Protein AF-A0A9E5PIP5-F1 (afdb_monomer_lite)

Structure (mmCIF, N/CA/C/O backbone):
data_AF-A0A9E5PIP5-F1
#
_entry.id   AF-A0A9E5PIP5-F1
#
loop_
_atom_site.group_PDB
_atom_site.id
_atom_site.type_symbol
_atom_site.label_atom_id
_atom_site.label_alt_id
_atom_site.label_comp_id
_atom_site.label_asym_id
_atom_site.label_entity_id
_atom_site.label_seq_id
_atom_site.pdbx_PDB_ins_code
_atom_site.Cartn_x
_atom_site.Cartn_y
_atom_site.Cartn_z
_atom_site.occupancy
_atom_site.B_iso_or_equiv
_atom_site.auth_seq_id
_atom_site.auth_comp_id
_atom_site.auth_asym_id
_atom_site.auth_atom_id
_atom_s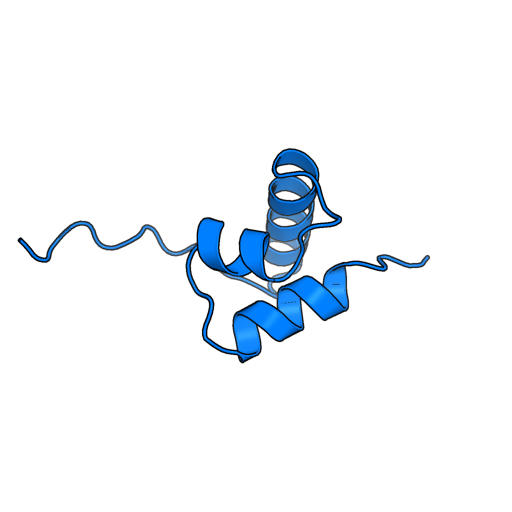ite.pdbx_PDB_model_num
ATOM 1 N N . MET A 1 1 ? 3.160 13.020 -12.740 1.00 54.25 1 MET A N 1
ATOM 2 C CA . MET A 1 1 ? 2.033 12.128 -13.104 1.00 54.25 1 MET A CA 1
ATOM 3 C C . MET A 1 1 ? 2.473 10.703 -13.481 1.00 54.25 1 MET A C 1
ATOM 5 O O . MET A 1 1 ? 1.864 10.079 -14.337 1.00 54.25 1 MET A O 1
ATOM 9 N N . THR A 1 2 ? 3.442 10.095 -12.786 1.00 54.66 2 THR A N 1
ATOM 10 C CA . THR A 1 2 ? 3.619 8.631 -12.861 1.00 54.66 2 THR A CA 1
ATOM 11 C C . THR A 1 2 ? 4.098 8.133 -11.508 1.00 54.66 2 THR A C 1
ATOM 13 O O . THR A 1 2 ? 5.296 8.068 -11.238 1.00 54.66 2 THR A O 1
ATOM 16 N N . ARG A 1 3 ? 3.159 7.810 -10.610 1.00 67.81 3 ARG A N 1
ATOM 17 C CA . ARG A 1 3 ? 3.486 7.073 -9.384 1.00 67.81 3 ARG A CA 1
ATOM 18 C C . ARG A 1 3 ? 3.824 5.633 -9.789 1.00 67.81 3 ARG A C 1
ATOM 20 O O . ARG A 1 3 ? 3.001 4.738 -9.656 1.00 67.81 3 ARG A O 1
ATOM 27 N N . ARG A 1 4 ? 5.034 5.416 -10.322 1.00 74.38 4 ARG A N 1
ATOM 28 C CA . ARG A 1 4 ? 5.505 4.139 -10.905 1.00 74.38 4 ARG A CA 1
ATOM 29 C C . ARG A 1 4 ? 5.386 2.953 -9.943 1.00 74.38 4 ARG A C 1
ATOM 31 O O . ARG A 1 4 ? 5.363 1.805 -10.366 1.00 74.38 4 ARG A O 1
ATOM 38 N N . TRP A 1 5 ? 5.287 3.251 -8.654 1.00 79.25 5 TRP A N 1
ATOM 39 C CA . TRP A 1 5 ? 5.244 2.266 -7.595 1.00 79.25 5 TRP A CA 1
ATOM 40 C C . TRP A 1 5 ? 3.866 1.977 -7.015 1.00 79.25 5 TRP A C 1
ATOM 42 O O . TRP A 1 5 ? 3.690 0.920 -6.426 1.00 79.25 5 TRP A O 1
ATOM 52 N N . THR A 1 6 ? 2.896 2.879 -7.173 1.00 80.81 6 THR A N 1
ATOM 53 C CA . THR A 1 6 ? 1.524 2.643 -6.704 1.00 80.81 6 THR A CA 1
ATOM 54 C C . THR A 1 6 ? 0.955 1.314 -7.211 1.00 80.81 6 THR A C 1
ATOM 56 O O . THR A 1 6 ? 0.507 0.537 -6.373 1.00 80.81 6 THR A O 1
ATOM 59 N N . PRO A 1 7 ? 1.037 0.967 -8.512 1.00 83.81 7 PRO A N 1
ATOM 60 C CA . PRO A 1 7 ? 0.530 -0.325 -8.975 1.00 83.81 7 PRO A CA 1
ATOM 61 C C . PRO A 1 7 ? 1.311 -1.520 -8.408 1.00 83.81 7 PRO A C 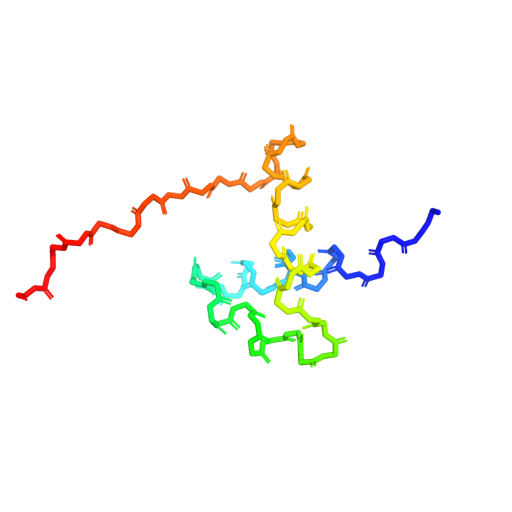1
ATOM 63 O O . PRO A 1 7 ? 0.726 -2.580 -8.225 1.00 83.81 7 PRO A O 1
ATOM 66 N N . LEU A 1 8 ? 2.601 -1.365 -8.082 1.00 85.00 8 LEU A N 1
ATOM 67 C CA . LEU A 1 8 ? 3.393 -2.436 -7.463 1.00 85.00 8 LEU A CA 1
ATOM 68 C C . LEU A 1 8 ? 2.976 -2.678 -6.009 1.00 85.00 8 LEU A C 1
ATOM 70 O O . LEU A 1 8 ? 2.793 -3.822 -5.613 1.00 85.00 8 LEU A O 1
ATOM 74 N N . VAL A 1 9 ? 2.770 -1.608 -5.236 1.00 83.62 9 VAL A N 1
ATOM 75 C CA . VAL A 1 9 ? 2.290 -1.702 -3.848 1.00 83.62 9 VAL A CA 1
ATOM 76 C C . VAL A 1 9 ? 0.898 -2.334 -3.806 1.00 83.62 9 VAL A C 1
ATOM 78 O O . VAL A 1 9 ? 0.665 -3.247 -3.021 1.00 83.62 9 VAL A O 1
ATOM 81 N N . VAL A 1 10 ? -0.008 -1.902 -4.687 1.00 84.50 10 VAL A N 1
ATOM 82 C CA . VAL A 1 10 ? -1.359 -2.475 -4.786 1.00 84.50 10 VAL A CA 1
ATOM 83 C C . VAL A 1 10 ? -1.308 -3.943 -5.218 1.00 84.50 10 VAL A C 1
ATOM 85 O O . VAL A 1 10 ? -2.041 -4.760 -4.669 1.00 84.50 10 VAL A O 1
ATOM 88 N N . ARG A 1 11 ? -0.419 -4.313 -6.148 1.00 86.31 11 ARG A N 1
ATOM 89 C CA . ARG A 1 11 ? -0.219 -5.713 -6.547 1.00 86.31 11 ARG A CA 1
ATOM 90 C C . ARG A 1 11 ? 0.232 -6.588 -5.377 1.00 86.31 11 ARG A C 1
ATOM 92 O O . ARG A 1 11 ? -0.298 -7.680 -5.228 1.00 86.31 11 ARG A O 1
ATOM 99 N N . GLU A 1 12 ? 1.173 -6.125 -4.558 1.00 86.75 12 GLU A N 1
ATOM 100 C CA . GLU A 1 12 ? 1.624 -6.876 -3.379 1.00 86.75 12 GLU A CA 1
ATOM 101 C C . GLU A 1 12 ? 0.503 -7.050 -2.353 1.00 86.75 12 GLU A C 1
ATOM 103 O O . GLU A 1 12 ? 0.294 -8.153 -1.852 1.00 86.75 12 GLU A O 1
ATOM 108 N N . LEU A 1 13 ? -0.278 -5.995 -2.109 1.00 84.50 13 LEU A N 1
ATOM 109 C CA . LEU A 1 13 ? -1.459 -6.068 -1.247 1.00 84.50 13 LEU A CA 1
ATOM 110 C C . LEU A 1 13 ? -2.485 -7.080 -1.778 1.00 84.50 13 LEU A C 1
ATOM 112 O O . LEU A 1 13 ? -2.981 -7.905 -1.016 1.00 84.50 13 LEU A O 1
ATOM 116 N N . MET A 1 14 ? -2.752 -7.076 -3.090 1.00 83.94 14 MET A N 1
ATOM 117 C CA . MET A 1 14 ? -3.627 -8.062 -3.739 1.00 83.94 14 MET A CA 1
ATOM 118 C C . MET A 1 14 ? -3.058 -9.487 -3.703 1.00 83.94 14 MET A C 1
ATOM 120 O O . MET A 1 14 ? -3.821 -10.447 -3.698 1.00 83.94 14 MET A O 1
ATOM 124 N N . CYS A 1 15 ? -1.734 -9.641 -3.652 1.00 84.69 15 CYS A N 1
ATOM 125 C CA . CYS A 1 15 ? -1.063 -10.935 -3.527 1.00 84.69 15 CYS A CA 1
ATOM 126 C C . CYS A 1 15 ? -1.157 -11.524 -2.103 1.00 84.69 15 CYS A C 1
ATOM 128 O O . CYS A 1 15 ? -0.737 -12.658 -1.886 1.00 84.69 15 CYS A O 1
ATOM 130 N N . GLY A 1 16 ? -1.706 -10.774 -1.139 1.00 81.50 16 GLY A N 1
ATOM 131 C CA . GLY A 1 16 ? -1.855 -11.188 0.259 1.00 81.50 16 GLY A CA 1
ATOM 132 C C . GLY A 1 16 ? -0.764 -10.657 1.194 1.00 81.50 16 GLY A C 1
ATOM 133 O O . GLY A 1 16 ? -0.784 -10.961 2.387 1.00 81.50 16 GLY A O 1
ATOM 134 N N . SER A 1 17 ? 0.167 -9.836 0.697 1.00 82.38 17 SER A N 1
ATOM 135 C CA . SER A 1 17 ? 1.191 -9.191 1.522 1.00 82.38 17 SER A CA 1
ATOM 136 C C . SER A 1 17 ? 0.552 -8.105 2.391 1.00 82.38 17 SER A C 1
ATOM 138 O O . SER A 1 17 ? 0.383 -6.966 1.968 1.00 82.38 17 SER A O 1
ATOM 140 N N . THR A 1 18 ? 0.196 -8.445 3.629 1.00 78.75 18 THR A N 1
ATOM 141 C CA . THR A 1 18 ? -0.421 -7.515 4.595 1.00 78.75 18 THR A CA 1
ATOM 142 C C . THR A 1 18 ? 0.602 -6.800 5.478 1.00 78.75 18 THR A C 1
ATOM 144 O O . THR A 1 18 ? 0.307 -5.766 6.079 1.00 78.75 18 THR A O 1
ATOM 147 N N . ARG A 1 19 ? 1.832 -7.326 5.561 1.00 84.75 19 ARG A N 1
ATOM 148 C CA . ARG A 1 19 ? 2.918 -6.758 6.367 1.00 84.75 19 ARG A CA 1
ATOM 149 C C . ARG A 1 19 ? 3.826 -5.865 5.532 1.00 84.75 19 ARG A C 1
ATOM 151 O O . ARG A 1 19 ? 4.175 -6.172 4.397 1.00 84.75 19 ARG A O 1
ATOM 158 N N . PHE A 1 20 ? 4.319 -4.796 6.158 1.00 85.25 20 PHE A N 1
ATOM 159 C CA . PHE A 1 20 ? 5.258 -3.858 5.534 1.00 85.25 20 PHE A CA 1
ATOM 160 C C . PHE A 1 20 ? 6.512 -4.546 4.972 1.00 85.25 20 PHE A C 1
ATOM 162 O O . PHE A 1 20 ? 7.002 -4.164 3.913 1.00 85.25 20 PHE A O 1
ATOM 169 N N . ASN A 1 21 ? 7.037 -5.559 5.670 1.00 83.62 21 ASN A N 1
ATOM 170 C CA . ASN A 1 21 ? 8.249 -6.263 5.246 1.00 83.62 21 ASN A CA 1
ATOM 171 C C . ASN A 1 21 ? 8.007 -7.125 3.993 1.00 83.62 21 ASN A C 1
ATOM 173 O O . ASN A 1 21 ? 8.833 -7.098 3.084 1.00 83.62 21 ASN A O 1
ATOM 177 N N . ASP A 1 22 ? 6.857 -7.803 3.908 1.00 86.69 22 ASP A N 1
ATOM 178 C CA . ASP A 1 22 ? 6.446 -8.565 2.721 1.00 86.69 22 ASP A CA 1
ATOM 179 C C . ASP A 1 22 ? 6.263 -7.654 1.509 1.00 86.69 22 ASP A C 1
ATOM 181 O O . ASP A 1 22 ? 6.885 -7.871 0.471 1.00 86.69 22 ASP A O 1
ATOM 185 N N . ILE A 1 23 ? 5.534 -6.544 1.677 1.00 86.56 23 ILE A N 1
ATOM 186 C CA . ILE A 1 23 ? 5.370 -5.547 0.610 1.00 86.56 23 ILE A CA 1
ATOM 187 C C . ILE A 1 23 ? 6.745 -5.024 0.167 1.00 86.56 23 ILE A C 1
ATOM 189 O O . ILE A 1 23 ? 7.031 -4.952 -1.026 1.00 86.56 23 ILE A O 1
ATOM 193 N N . ARG A 1 24 ? 7.647 -4.714 1.112 1.00 85.31 24 ARG A N 1
ATOM 194 C CA . ARG A 1 24 ? 9.008 -4.243 0.805 1.00 85.31 24 ARG A CA 1
ATOM 195 C C . ARG A 1 24 ? 9.830 -5.276 0.030 1.00 85.31 24 ARG A C 1
ATOM 197 O O . ARG A 1 24 ? 10.625 -4.882 -0.821 1.00 85.31 24 ARG A O 1
ATOM 204 N N . ARG A 1 25 ? 9.652 -6.574 0.298 1.00 85.38 25 ARG A N 1
ATOM 205 C CA . ARG A 1 25 ? 10.301 -7.655 -0.463 1.00 85.38 25 ARG A CA 1
ATOM 206 C C . ARG A 1 25 ? 9.813 -7.708 -1.911 1.00 85.38 25 ARG A C 1
ATOM 208 O O . ARG A 1 25 ? 10.633 -7.946 -2.792 1.00 85.38 25 ARG A O 1
ATOM 215 N N . GLY A 1 26 ? 8.534 -7.426 -2.159 1.00 83.25 26 GLY A N 1
ATOM 216 C CA . GLY A 1 26 ? 7.965 -7.326 -3.507 1.00 83.25 26 GLY A CA 1
ATOM 217 C C . GLY A 1 26 ? 8.392 -6.077 -4.291 1.00 83.25 26 GLY A C 1
ATOM 218 O O . GLY A 1 26 ? 8.391 -6.083 -5.523 1.00 83.25 26 GLY A O 1
ATOM 219 N N . VAL A 1 27 ? 8.830 -5.010 -3.604 1.00 85.38 27 VAL A N 1
ATOM 220 C CA . VAL A 1 27 ? 9.328 -3.765 -4.224 1.00 85.38 27 VAL A CA 1
ATOM 221 C C . VAL A 1 27 ? 10.789 -3.437 -3.867 1.00 85.38 27 VAL A C 1
ATOM 223 O O . VAL A 1 27 ? 11.074 -2.371 -3.322 1.00 85.38 27 VAL A O 1
ATOM 226 N N . PRO A 1 28 ? 11.773 -4.276 -4.245 1.00 78.50 28 PRO A N 1
ATOM 227 C CA . PRO A 1 28 ? 13.169 -4.126 -3.811 1.00 78.50 28 PRO A CA 1
ATOM 228 C C . PRO A 1 28 ? 13.855 -2.845 -4.314 1.00 78.50 28 PRO A C 1
ATOM 230 O O . PRO A 1 28 ? 14.851 -2.405 -3.750 1.00 78.50 28 PRO A O 1
ATOM 233 N N . ARG A 1 29 ? 13.328 -2.220 -5.372 1.00 82.00 29 ARG A N 1
ATOM 234 C CA . ARG A 1 29 ? 13.844 -0.953 -5.913 1.00 82.00 29 ARG A CA 1
ATOM 235 C C . ARG A 1 29 ? 13.307 0.290 -5.179 1.00 82.00 29 ARG A C 1
ATOM 237 O O . ARG A 1 29 ? 13.661 1.405 -5.552 1.00 82.00 29 ARG A O 1
ATOM 244 N N . MET A 1 30 ? 12.447 0.116 -4.173 1.00 83.25 30 MET A N 1
ATOM 245 C CA . MET A 1 30 ? 11.873 1.196 -3.374 1.00 83.25 30 MET A CA 1
ATOM 246 C C . MET A 1 30 ? 12.455 1.208 -1.955 1.00 83.25 30 MET A C 1
ATOM 248 O O . MET A 1 30 ? 12.386 0.220 -1.228 1.00 83.25 30 MET A O 1
ATOM 252 N N . SER A 1 31 ? 12.941 2.369 -1.515 1.00 86.56 31 SER A N 1
ATOM 253 C CA . SER A 1 31 ? 13.369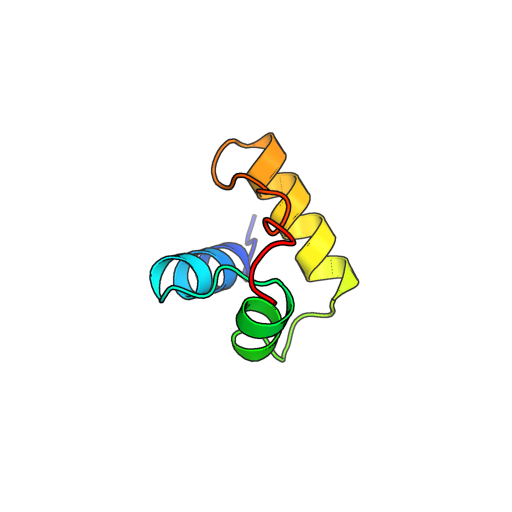 2.571 -0.126 1.00 86.56 31 SER A CA 1
ATOM 254 C C . SER A 1 31 ? 12.196 2.504 0.857 1.00 86.56 31 SER A C 1
ATOM 256 O O . SER A 1 31 ? 11.099 2.980 0.564 1.00 86.56 31 SER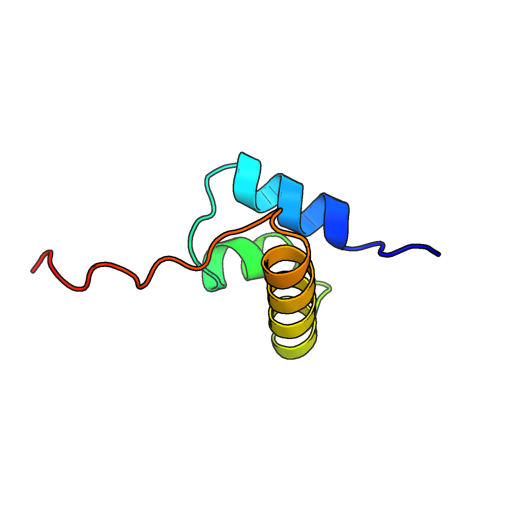 A O 1
ATOM 258 N N . ALA A 1 32 ? 12.448 2.011 2.073 1.00 86.44 32 ALA A N 1
ATOM 259 C CA . ALA A 1 32 ? 11.434 1.889 3.125 1.00 86.44 32 ALA A CA 1
ATOM 260 C C . ALA A 1 32 ? 10.696 3.211 3.417 1.00 86.44 32 ALA A C 1
ATOM 262 O O . ALA A 1 32 ? 9.476 3.216 3.529 1.00 86.44 32 ALA A O 1
ATOM 263 N N . SER A 1 33 ? 11.405 4.343 3.462 1.00 88.06 33 SER A N 1
ATOM 264 C CA . SER A 1 33 ? 10.786 5.658 3.692 1.00 88.06 33 SER A CA 1
ATOM 265 C C . SER A 1 33 ? 9.831 6.065 2.568 1.00 88.06 33 SER A C 1
ATOM 267 O O . SER A 1 33 ? 8.776 6.641 2.828 1.00 88.06 33 SER A O 1
ATOM 269 N N . LEU A 1 34 ? 10.169 5.726 1.318 1.00 87.31 34 LEU A N 1
ATOM 270 C CA . LEU A 1 34 ? 9.306 5.985 0.169 1.00 87.31 34 LEU A CA 1
ATOM 271 C C . LEU A 1 34 ? 8.066 5.089 0.215 1.00 87.31 34 LEU A C 1
ATOM 273 O O . LEU A 1 34 ? 6.972 5.571 -0.062 1.00 87.31 34 LEU A O 1
ATOM 277 N N . LEU A 1 35 ? 8.222 3.822 0.618 1.00 87.81 35 LEU A N 1
ATOM 278 C CA . LEU A 1 35 ? 7.104 2.898 0.822 1.00 87.81 35 LEU A CA 1
ATOM 279 C C . LEU A 1 35 ? 6.143 3.426 1.881 1.00 87.81 35 LEU A C 1
ATOM 281 O O . LEU A 1 35 ? 4.948 3.508 1.620 1.00 87.81 35 LEU A O 1
ATOM 285 N N . SER A 1 36 ? 6.661 3.859 3.031 1.00 88.62 36 SER A N 1
ATOM 286 C CA . SER A 1 36 ? 5.850 4.456 4.094 1.00 88.62 36 SER A CA 1
ATOM 287 C C . SER A 1 36 ? 5.100 5.695 3.613 1.00 88.62 36 SER A C 1
ATOM 289 O O . SER A 1 36 ? 3.906 5.816 3.866 1.00 88.62 36 SE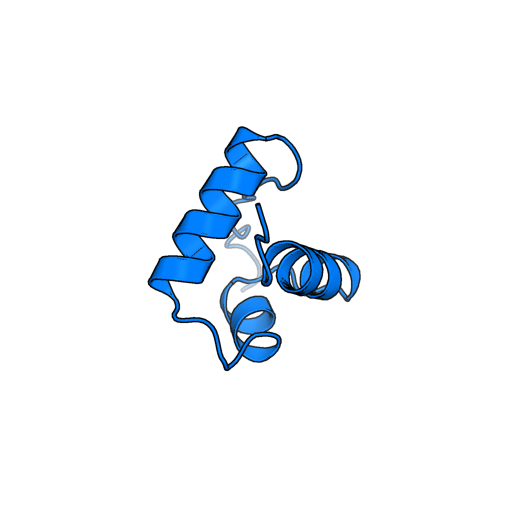R A O 1
ATOM 291 N N . GLN A 1 37 ? 5.759 6.591 2.871 1.00 89.06 37 GLN A N 1
ATOM 292 C CA . GLN A 1 37 ? 5.102 7.777 2.321 1.00 89.06 37 GLN A CA 1
ATOM 293 C C . GLN A 1 37 ? 4.012 7.412 1.305 1.00 89.06 37 GLN A C 1
ATOM 295 O O . GLN A 1 37 ? 2.942 8.008 1.311 1.00 89.06 37 GLN A O 1
ATOM 300 N N . ARG A 1 38 ? 4.246 6.409 0.451 1.00 87.06 38 ARG A N 1
ATOM 301 C CA . ARG A 1 38 ? 3.245 5.944 -0.519 1.00 87.06 38 ARG A CA 1
ATOM 302 C C . ARG A 1 38 ? 2.066 5.251 0.154 1.00 87.06 38 ARG A C 1
ATOM 304 O O . ARG A 1 38 ? 0.936 5.494 -0.243 1.00 87.06 38 ARG A O 1
ATOM 311 N N . LEU A 1 39 ? 2.313 4.426 1.168 1.00 87.25 39 LEU A N 1
ATOM 312 C CA . LEU A 1 39 ? 1.250 3.823 1.971 1.00 87.25 39 LEU A CA 1
ATOM 313 C C . LEU A 1 39 ? 0.431 4.902 2.681 1.00 87.25 39 LEU A C 1
ATOM 315 O O . LEU A 1 39 ? -0.786 4.810 2.678 1.00 87.25 39 LEU A O 1
ATOM 319 N N . LYS A 1 40 ? 1.079 5.954 3.198 1.00 88.69 40 LYS A N 1
ATOM 320 C CA . LYS A 1 40 ? 0.405 7.114 3.795 1.00 88.69 40 LYS A CA 1
ATOM 321 C C . LYS A 1 40 ? -0.486 7.845 2.788 1.00 88.69 40 LYS A C 1
ATOM 323 O O . LYS A 1 40 ? -1.619 8.161 3.108 1.00 88.69 40 LYS A O 1
ATOM 328 N N . GLU A 1 41 ? -0.002 8.075 1.568 1.00 89.25 41 GLU A N 1
ATOM 329 C CA . GLU A 1 41 ? -0.807 8.677 0.492 1.00 89.25 41 GLU A CA 1
ATOM 330 C C . GLU A 1 41 ? -1.985 7.790 0.074 1.00 89.25 41 GLU A C 1
ATOM 332 O O . GLU A 1 41 ? -3.049 8.299 -0.260 1.00 89.25 41 GLU A O 1
ATOM 337 N N . LEU A 1 42 ? -1.800 6.469 0.052 1.00 87.25 42 LEU A N 1
ATOM 338 C CA . LEU A 1 42 ? -2.874 5.526 -0.255 1.00 87.25 42 LEU A CA 1
ATOM 339 C C . LEU A 1 42 ? -3.885 5.420 0.893 1.00 87.25 42 LEU A C 1
ATOM 341 O O . LEU A 1 42 ? -5.063 5.214 0.627 1.00 87.25 42 LEU A O 1
ATOM 345 N N . GLU A 1 43 ? -3.433 5.558 2.139 1.00 90.12 43 GLU A N 1
ATOM 346 C CA . GLU A 1 43 ? -4.275 5.629 3.338 1.00 90.12 43 GLU A CA 1
ATOM 347 C C . GLU A 1 43 ? -5.129 6.897 3.313 1.00 90.12 43 GLU A C 1
ATOM 349 O O . GLU A 1 43 ? -6.342 6.822 3.471 1.00 90.12 43 GLU A O 1
ATOM 354 N N . ASP A 1 44 ? -4.512 8.040 3.010 1.00 90.69 44 ASP A N 1
ATOM 355 C CA . ASP A 1 44 ? -5.187 9.333 2.859 1.00 90.69 44 ASP A CA 1
ATOM 356 C C . ASP A 1 44 ? -6.204 9.324 1.704 1.00 90.69 44 ASP A C 1
ATOM 358 O O . ASP A 1 44 ? -7.317 9.825 1.831 1.00 90.69 44 ASP A O 1
ATOM 362 N N . ALA A 1 45 ? -5.865 8.652 0.600 1.00 89.56 45 ALA A N 1
ATOM 363 C CA . ALA A 1 45 ? -6.776 8.440 -0.521 1.00 89.56 45 ALA A CA 1
ATOM 364 C C . ALA A 1 45 ? -7.868 7.379 -0.254 1.00 89.56 45 ALA A C 1
ATOM 366 O O . ALA A 1 45 ? -8.688 7.134 -1.138 1.00 89.56 45 ALA A O 1
ATOM 367 N N . GLY A 1 46 ? -7.870 6.713 0.908 1.00 88.19 46 GLY A N 1
ATOM 368 C CA . GLY A 1 46 ? -8.843 5.672 1.261 1.00 88.19 46 GLY A CA 1
ATOM 369 C C . GLY A 1 46 ? -8.680 4.346 0.504 1.00 88.19 46 GLY A C 1
ATOM 370 O O . GLY A 1 46 ? -9.595 3.528 0.485 1.00 88.19 46 GLY A O 1
ATOM 371 N N . VAL A 1 47 ? -7.529 4.121 -0.136 1.00 86.69 47 VAL A N 1
ATOM 372 C CA . VAL A 1 47 ? -7.231 2.912 -0.925 1.00 86.69 47 VAL A CA 1
ATOM 373 C C . VAL A 1 47 ? -6.708 1.777 -0.044 1.00 86.69 47 VAL A C 1
ATOM 375 O O . VAL A 1 47 ? -6.948 0.607 -0.335 1.00 86.69 47 VAL A O 1
ATOM 378 N N . VAL A 1 48 ? -5.970 2.103 1.019 1.00 86.38 48 VAL A N 1
ATOM 379 C CA . VAL A 1 48 ? -5.428 1.120 1.969 1.00 86.38 48 VAL A CA 1
ATOM 380 C C . VAL A 1 48 ? -5.761 1.528 3.394 1.00 86.38 48 VAL A C 1
ATOM 382 O O . VAL A 1 48 ? -5.849 2.710 3.701 1.00 86.38 48 VAL A O 1
ATOM 385 N N . VAL A 1 49 ? -5.902 0.550 4.284 1.00 84.62 49 VAL A N 1
ATOM 386 C CA . VAL A 1 49 ? -6.107 0.801 5.713 1.00 84.62 49 VAL A CA 1
ATOM 387 C C . VAL A 1 49 ? -4.970 0.160 6.481 1.00 84.62 49 VAL A C 1
ATOM 389 O O . VAL A 1 49 ? -4.683 -1.029 6.325 1.00 84.62 49 VAL A O 1
ATOM 392 N N . ARG A 1 50 ? -4.316 0.945 7.335 1.00 84.75 50 ARG A N 1
ATOM 393 C CA . ARG A 1 50 ? -3.349 0.407 8.281 1.00 84.75 50 ARG A CA 1
ATOM 394 C C . ARG A 1 50 ? -4.093 -0.211 9.456 1.00 84.75 50 ARG A C 1
ATOM 396 O O . ARG A 1 50 ? -4.615 0.496 10.313 1.00 84.75 50 ARG A O 1
ATOM 403 N N . VAL A 1 51 ? -4.076 -1.536 9.525 1.00 82.44 51 VAL A N 1
ATOM 404 C CA . VAL A 1 51 ? -4.555 -2.269 10.698 1.00 82.44 51 VAL A CA 1
ATOM 405 C C . VAL A 1 51 ? -3.363 -2.497 11.632 1.00 82.44 51 VAL A C 1
ATOM 407 O O . VAL A 1 51 ? -2.318 -2.971 11.167 1.00 82.44 51 VAL A O 1
ATOM 410 N N . PRO A 1 52 ? -3.446 -2.134 12.926 1.00 75.50 52 PRO A N 1
ATOM 411 C CA . PRO A 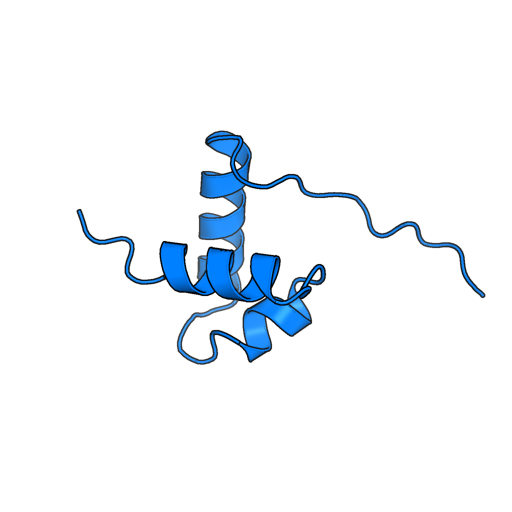1 52 ? -2.438 -2.563 13.883 1.00 75.50 52 PRO A CA 1
ATOM 412 C C . PRO A 1 52 ? -2.392 -4.090 13.855 1.00 75.50 52 PRO A C 1
ATOM 414 O O . PRO A 1 52 ? -3.427 -4.743 13.968 1.00 75.50 52 PRO A O 1
ATOM 417 N N . ALA A 1 53 ? -1.202 -4.659 13.650 1.00 69.12 53 ALA A N 1
ATOM 418 C CA . ALA A 1 53 ? -1.036 -6.100 13.751 1.00 69.12 53 ALA A CA 1
ATOM 419 C C . ALA A 1 53 ? -1.532 -6.503 15.140 1.00 69.12 53 ALA A C 1
ATOM 421 O O . ALA A 1 53 ? -1.000 -6.024 16.142 1.00 69.12 53 ALA A O 1
ATOM 422 N N . GLN A 1 54 ? -2.603 -7.292 15.176 1.00 63.06 54 GLN A N 1
ATOM 423 C CA . GLN A 1 54 ? -3.194 -7.792 16.409 1.00 63.06 54 GLN A CA 1
ATOM 424 C C . GLN A 1 54 ? -2.101 -8.628 17.064 1.00 63.06 54 GLN A C 1
ATOM 426 O O . GLN A 1 54 ? -1.757 -9.709 16.589 1.00 63.06 54 GLN A O 1
ATOM 431 N N . ASN A 1 55 ? -1.445 -8.044 18.057 1.00 58.69 55 ASN A N 1
ATOM 432 C CA . ASN A 1 55 ? -0.335 -8.663 18.746 1.00 58.69 55 ASN A CA 1
ATOM 433 C C . ASN A 1 55 ? -0.966 -9.635 19.746 1.00 58.69 55 ASN A C 1
ATOM 435 O O . ASN A 1 55 ? -1.296 -9.250 20.862 1.00 58.69 55 ASN A O 1
ATOM 439 N N . GLY A 1 56 ? -1.261 -10.846 19.283 1.00 64.06 56 GLY A N 1
ATOM 440 C CA . GLY A 1 56 ? -1.982 -11.842 20.062 1.00 64.06 56 GLY A CA 1
ATOM 441 C C . GLY A 1 56 ? -2.086 -13.162 19.320 1.00 64.06 56 GLY A C 1
ATOM 442 O O . GLY A 1 56 ? -3.179 -13.541 18.936 1.00 64.06 56 GLY A O 1
ATOM 443 N N . ASP A 1 57 ? -0.949 -13.816 19.090 1.00 50.91 57 ASP A N 1
ATOM 444 C CA . ASP A 1 57 ? -0.894 -15.281 19.007 1.00 50.91 57 ASP A CA 1
ATOM 445 C C . ASP A 1 57 ? 0.547 -15.752 19.280 1.00 50.91 57 ASP A C 1
ATOM 447 O O . ASP A 1 57 ? 1.321 -16.031 18.362 1.00 50.91 57 ASP A O 1
ATOM 451 N N . HIS A 1 58 ? 0.926 -15.618 20.559 1.00 49.50 58 HIS A N 1
ATOM 452 C CA . HIS A 1 58 ? 1.640 -16.542 21.464 1.00 49.50 58 HIS A CA 1
ATOM 453 C C . HIS A 1 58 ? 2.362 -15.755 22.566 1.00 49.50 58 HIS A C 1
ATOM 455 O O . HIS A 1 58 ? 3.359 -15.062 22.257 1.00 49.50 58 HIS A O 1
#

Radius of gyration: 11.76 Å; chains: 1; bounding box: 23×29×35 Å

pLDDT: mean 80.94, std 10.24, range [49.5, 90.69]

Foldseek 3Di:
DCPVCLVQLVVQVVVVNLDLVSSCVSVVVDDSVRSVVSQVVCVVVVNDDDDDPPPDDD

Secondary structure (DSSP, 8-state):
---TTHHHHHHHHHTT--SHHHHHHH-TTS-HHHHHHHHHHHHHTTS-----------

Sequence (58 aa):
MTRRWTPLVVRELMCGSTRFNDIRRGVPRMSASLLSQRLKELEDAGVVVRVPAQNGDH